Protein AF-A0A1S3ZZ52-F1 (afdb_monomer_lite)

Radius of gyration: 20.22 Å; chains: 1; bounding box: 48×26×66 Å

Organism: Nicotiana tabacum (NCBI:txid4097)

Sequence (118 aa):
MERYKLARKQAKLVVTAAKTATFSRLYEKLEGKGWDKLIFRQIRVEEVVGAMHKMSRSRATGPDKFLVEFWKSVGRAGLEWLTTLFNVIFMMKKMLEEWRWGAMVPLYKNKGDIKKLQ

pLDDT: mean 71.81, std 14.2, range [43.56, 91.88]

Secondary structure (DSSP, 8-state):
-HHHHHHHHHHHHHHHHHHHHHHHHHHHHHHTTTHHHHHTSPPPHHHHHHHHHHS-TTS---TT--SHHHHHHSHHHHHHHHHHHHHHHHHH----HHHHS-----------------

Foldseek 3Di:
DVVVVVVVVVVVVVVLVVVLVVVVVVLVVVVVPDLVVVLPDQDDLVNLVVVLVVDDPDDDQDPVNDPNVVCVVVPSVSSVVVSVVVNVCSNVSDDDPVNSDDDDDDDDDPDDPPPPDD

Structure (mmCIF, N/CA/C/O backbone):
data_AF-A0A1S3ZZ52-F1
#
_entry.id   AF-A0A1S3ZZ52-F1
#
loop_
_atom_site.group_PDB
_atom_site.id
_atom_site.type_symbol
_atom_site.label_atom_id
_atom_site.label_alt_id
_atom_site.label_comp_id
_atom_site.label_asym_id
_atom_site.label_entity_id
_atom_site.label_seq_id
_atom_site.pdbx_PDB_ins_code
_atom_site.Cartn_x
_atom_site.Cartn_y
_atom_site.Cartn_z
_atom_site.occupancy
_atom_site.B_iso_or_equiv
_atom_site.auth_seq_id
_atom_site.auth_comp_id
_atom_site.auth_asym_id
_atom_site.auth_atom_id
_atom_site.pdbx_PDB_model_num
ATOM 1 N N . MET A 1 1 ? 29.812 -0.193 -27.084 1.00 60.97 1 MET A N 1
ATOM 2 C CA . MET A 1 1 ? 28.536 -0.515 -26.399 1.00 60.97 1 MET A CA 1
ATOM 3 C C . MET A 1 1 ? 28.693 -0.683 -24.881 1.00 60.97 1 MET A C 1
ATOM 5 O O . MET A 1 1 ? 27.816 -0.233 -24.156 1.00 60.97 1 MET A O 1
ATOM 9 N N . GLU A 1 2 ? 29.796 -1.257 -24.371 1.00 81.38 2 GLU A N 1
ATOM 10 C CA . GLU A 1 2 ? 29.917 -1.536 -22.925 1.00 81.38 2 GLU A CA 1
ATOM 11 C C . GLU A 1 2 ? 30.102 -0.325 -22.005 1.00 81.38 2 GLU A C 1
ATOM 13 O O . GLU A 1 2 ? 29.482 -0.255 -20.944 1.00 81.38 2 GLU A O 1
ATOM 18 N N . ARG A 1 3 ? 30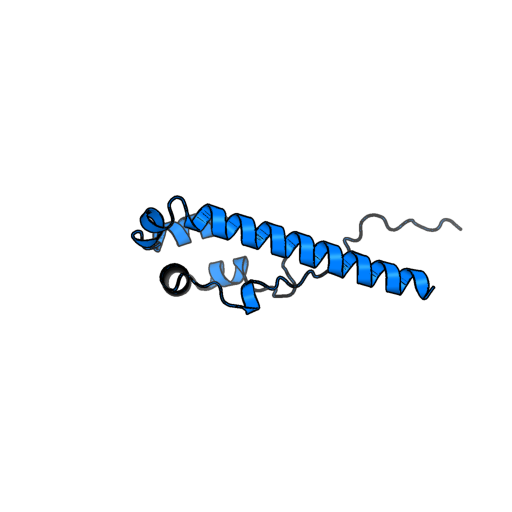.846 0.699 -22.438 1.00 82.12 3 ARG A N 1
ATOM 19 C CA . ARG A 1 3 ? 30.979 1.950 -21.666 1.00 82.12 3 ARG A CA 1
ATOM 20 C C . ARG A 1 3 ? 29.622 2.614 -21.397 1.00 82.12 3 ARG A C 1
ATOM 22 O O . ARG A 1 3 ? 29.382 3.111 -20.303 1.00 82.12 3 ARG A O 1
ATOM 29 N N . TYR A 1 4 ? 28.706 2.544 -22.365 1.00 81.25 4 TYR A N 1
ATOM 30 C CA . TYR A 1 4 ? 27.346 3.069 -22.232 1.00 81.25 4 TYR A CA 1
ATOM 31 C C . TYR A 1 4 ? 26.514 2.288 -21.202 1.00 81.25 4 TYR A C 1
ATOM 33 O O . TYR A 1 4 ? 25.807 2.889 -20.392 1.00 81.25 4 TYR A O 1
ATOM 41 N N . LYS A 1 5 ? 26.613 0.952 -21.184 1.00 89.19 5 LYS A N 1
ATOM 42 C CA . LYS A 1 5 ? 25.897 0.126 -20.200 1.00 89.19 5 LYS A CA 1
ATOM 43 C C . LYS A 1 5 ? 26.399 0.390 -18.781 1.00 89.19 5 LYS A C 1
ATOM 45 O O . LYS A 1 5 ? 25.582 0.506 -17.865 1.00 89.19 5 LYS A O 1
ATOM 50 N N . LEU A 1 6 ? 27.716 0.530 -18.611 1.00 90.94 6 LEU A N 1
ATOM 51 C CA . LEU A 1 6 ? 28.330 0.863 -17.326 1.00 90.94 6 LEU A CA 1
ATOM 52 C C . LEU A 1 6 ? 27.894 2.252 -16.840 1.00 90.94 6 LEU A C 1
ATOM 54 O O . LEU A 1 6 ? 27.402 2.373 -15.720 1.00 90.94 6 LEU A O 1
ATOM 58 N N . ALA A 1 7 ? 27.966 3.266 -17.709 1.00 86.94 7 ALA A N 1
ATOM 59 C CA . ALA A 1 7 ? 27.524 4.625 -17.396 1.00 86.94 7 ALA A CA 1
ATOM 60 C C . ALA A 1 7 ? 26.040 4.669 -16.995 1.00 86.94 7 ALA A C 1
ATOM 62 O O . ALA A 1 7 ? 25.671 5.307 -16.012 1.00 86.94 7 ALA A O 1
ATOM 63 N N . ARG A 1 8 ? 25.176 3.916 -17.690 1.00 83.00 8 ARG A N 1
ATOM 64 C CA . ARG A 1 8 ? 23.750 3.812 -17.347 1.00 83.00 8 ARG A CA 1
ATOM 65 C C . ARG A 1 8 ? 23.517 3.136 -15.992 1.00 83.00 8 ARG A C 1
ATOM 67 O O . ARG A 1 8 ? 22.611 3.547 -15.270 1.00 83.00 8 ARG A O 1
ATOM 74 N N . LYS A 1 9 ? 24.291 2.100 -15.641 1.00 87.31 9 LYS A N 1
ATOM 75 C CA . LYS A 1 9 ? 24.217 1.458 -14.314 1.00 87.31 9 LYS A CA 1
ATOM 76 C C . LYS A 1 9 ? 24.655 2.423 -13.212 1.00 87.31 9 LYS A C 1
ATOM 78 O O . LYS A 1 9 ? 23.934 2.566 -12.230 1.00 87.31 9 LYS A O 1
ATOM 83 N N . GLN A 1 10 ? 25.772 3.123 -13.404 1.00 83.81 10 GLN A N 1
ATOM 84 C CA . GLN A 1 10 ? 26.262 4.110 -12.441 1.00 83.81 10 GLN A CA 1
ATOM 85 C C . GLN A 1 10 ? 25.270 5.263 -12.252 1.00 83.81 10 GLN A C 1
ATOM 87 O O . GLN A 1 10 ? 24.911 5.573 -11.121 1.00 83.81 10 GLN A O 1
ATOM 92 N N . ALA A 1 11 ? 24.723 5.818 -13.337 1.00 86.69 11 ALA A N 1
ATOM 93 C CA . ALA A 1 11 ? 23.707 6.866 -13.256 1.00 86.69 11 ALA A CA 1
ATOM 94 C C . ALA A 1 11 ? 22.454 6.409 -12.485 1.00 86.69 11 ALA A C 1
ATOM 96 O O . ALA A 1 11 ? 21.925 7.151 -11.659 1.00 86.69 11 ALA A O 1
ATOM 97 N N . LYS A 1 12 ? 21.995 5.166 -12.692 1.00 83.56 12 LYS A N 1
ATOM 98 C CA . LYS A 1 12 ? 20.866 4.599 -11.934 1.00 83.56 12 LYS A CA 1
ATOM 99 C C . LYS A 1 12 ? 21.162 4.463 -10.442 1.00 83.56 12 LYS A C 1
ATOM 101 O O . LYS A 1 12 ? 20.274 4.734 -9.635 1.00 83.56 12 LYS A O 1
ATOM 106 N N . LEU A 1 13 ? 22.378 4.055 -10.076 1.00 86.56 13 LEU A N 1
ATOM 107 C CA . LEU A 1 13 ? 22.790 3.967 -8.673 1.00 86.56 13 LEU A CA 1
ATOM 108 C C . LEU A 1 13 ? 22.782 5.346 -8.013 1.00 86.56 13 LEU A C 1
ATOM 110 O O . LEU A 1 13 ? 22.189 5.496 -6.950 1.00 86.56 13 LEU A O 1
ATOM 114 N N . VAL A 1 14 ? 23.339 6.362 -8.679 1.00 89.25 14 VAL A N 1
ATOM 115 C CA . VAL A 1 14 ? 23.352 7.745 -8.175 1.00 89.25 14 VAL A CA 1
ATOM 116 C C . VAL A 1 14 ? 21.932 8.283 -7.991 1.00 89.25 14 VAL A C 1
ATOM 118 O O . VAL A 1 14 ? 21.617 8.842 -6.945 1.00 89.25 14 VAL A O 1
ATOM 121 N N . VAL A 1 15 ? 21.043 8.065 -8.965 1.00 79.56 15 VAL A N 1
ATOM 122 C CA . VAL A 1 15 ? 19.635 8.487 -8.864 1.00 79.56 15 VAL A CA 1
ATOM 123 C C . VAL A 1 15 ? 18.915 7.767 -7.724 1.00 79.56 15 VAL A C 1
ATOM 125 O O . VAL A 1 15 ? 18.144 8.391 -6.999 1.00 79.56 15 VAL A O 1
ATOM 128 N N . THR A 1 16 ? 19.172 6.470 -7.540 1.00 78.62 16 THR A N 1
ATOM 129 C CA . THR A 1 16 ? 18.583 5.697 -6.438 1.00 78.62 16 THR A CA 1
ATOM 130 C C . THR A 1 16 ? 19.076 6.226 -5.096 1.00 78.62 16 THR A C 1
ATOM 132 O O . THR A 1 16 ? 18.255 6.539 -4.243 1.00 78.62 16 THR A O 1
ATOM 135 N N . ALA A 1 17 ? 20.386 6.431 -4.939 1.00 81.88 17 ALA A N 1
ATOM 136 C CA . ALA A 1 17 ? 20.975 6.985 -3.724 1.00 81.88 17 ALA A CA 1
ATOM 137 C C . ALA A 1 17 ? 20.428 8.386 -3.401 1.00 81.88 17 ALA A C 1
ATOM 139 O O . ALA A 1 17 ? 20.025 8.640 -2.268 1.00 81.88 17 ALA A O 1
ATOM 140 N N . ALA A 1 18 ? 20.331 9.273 -4.396 1.00 83.94 18 ALA A N 1
ATOM 141 C CA . ALA A 1 18 ? 19.773 10.615 -4.223 1.00 83.94 18 ALA A CA 1
ATOM 142 C C . ALA A 1 18 ? 18.286 10.579 -3.837 1.00 83.94 18 ALA A C 1
ATOM 144 O O . ALA A 1 18 ? 17.841 11.338 -2.971 1.00 83.94 18 ALA A O 1
ATOM 145 N N . LYS A 1 19 ? 17.512 9.674 -4.446 1.00 69.31 19 LYS A N 1
ATOM 146 C CA . LYS A 1 19 ? 16.099 9.476 -4.118 1.00 69.31 19 LYS A CA 1
ATOM 147 C C . LYS A 1 19 ? 15.937 8.950 -2.693 1.00 69.31 19 LYS A C 1
ATOM 149 O O . LYS A 1 19 ? 15.140 9.515 -1.951 1.00 69.31 19 LYS A O 1
ATOM 154 N N . THR A 1 20 ? 16.718 7.942 -2.303 1.00 75.38 20 THR A N 1
ATOM 155 C CA . THR A 1 20 ? 16.737 7.396 -0.940 1.00 75.38 20 THR A CA 1
ATOM 156 C C . THR A 1 20 ? 17.103 8.476 0.074 1.00 75.38 20 THR A C 1
ATOM 158 O O . THR A 1 20 ? 16.350 8.685 1.017 1.00 75.38 20 THR A O 1
ATOM 161 N N . ALA A 1 21 ? 18.172 9.243 -0.159 1.00 81.94 21 ALA A N 1
ATOM 162 C CA . ALA A 1 21 ? 18.583 10.337 0.725 1.00 81.94 21 ALA A CA 1
ATOM 163 C C . ALA A 1 21 ? 17.496 11.418 0.872 1.00 81.94 21 ALA A C 1
ATOM 165 O O . ALA A 1 21 ? 17.219 11.890 1.974 1.00 81.94 21 ALA A O 1
ATOM 166 N N . THR A 1 22 ? 16.832 11.780 -0.230 1.00 79.88 22 THR A N 1
ATOM 167 C CA . THR A 1 22 ? 15.718 12.739 -0.207 1.00 79.88 22 THR A CA 1
ATOM 168 C C . THR A 1 22 ? 14.539 12.205 0.607 1.00 79.88 22 THR A C 1
ATOM 170 O O . THR A 1 22 ? 13.945 12.944 1.388 1.00 79.88 22 THR A O 1
ATOM 173 N N . PHE A 1 23 ? 14.207 10.922 0.451 1.00 64.50 23 PHE A N 1
ATOM 174 C CA . PHE A 1 23 ? 13.100 10.286 1.160 1.00 64.50 23 PHE A CA 1
ATOM 175 C C . PHE A 1 23 ? 13.384 10.150 2.663 1.00 64.50 23 PHE A C 1
ATOM 177 O O . PHE A 1 23 ? 12.527 10.497 3.472 1.00 64.50 23 PHE A O 1
ATOM 184 N N . SER A 1 24 ? 14.604 9.756 3.045 1.00 74.75 24 SER A N 1
ATOM 185 C CA . SER A 1 24 ? 15.048 9.730 4.446 1.00 74.75 24 SER A CA 1
ATOM 186 C C . SER A 1 24 ? 14.930 11.109 5.098 1.00 74.75 24 SER A C 1
ATOM 188 O O . SER A 1 24 ? 14.330 11.238 6.161 1.00 74.75 24 SER A O 1
ATOM 190 N N . ARG A 1 25 ? 15.383 12.165 4.409 1.00 79.38 25 ARG A N 1
ATOM 191 C CA . ARG A 1 25 ? 15.269 13.549 4.896 1.00 79.38 25 ARG A CA 1
ATOM 192 C C . ARG A 1 25 ? 13.816 14.005 5.063 1.00 79.38 25 ARG A C 1
ATOM 194 O O . ARG A 1 25 ? 13.506 14.768 5.977 1.00 79.38 25 ARG A O 1
ATOM 201 N N . LEU A 1 26 ? 12.917 13.585 4.170 1.00 70.69 26 LEU A N 1
ATOM 202 C CA . LEU A 1 26 ? 11.486 13.866 4.306 1.00 70.69 26 LEU A CA 1
ATOM 203 C C . LEU A 1 26 ? 10.904 13.177 5.544 1.00 70.69 26 LEU A C 1
ATOM 205 O O . LEU A 1 26 ? 10.114 13.802 6.245 1.00 70.69 26 LEU A O 1
ATOM 209 N N . TYR A 1 27 ? 11.319 11.947 5.847 1.00 64.12 27 TYR A N 1
ATOM 210 C CA . TYR A 1 27 ? 10.860 11.235 7.038 1.00 64.12 27 TYR A CA 1
ATOM 211 C C . TYR A 1 27 ? 11.359 11.853 8.341 1.00 64.12 27 TYR A C 1
ATOM 213 O O . TYR A 1 27 ? 10.531 12.111 9.208 1.00 64.12 27 TYR A O 1
ATOM 221 N N . GLU A 1 28 ? 12.643 12.196 8.448 1.00 70.88 28 GLU A N 1
ATOM 222 C CA . GLU A 1 28 ? 13.188 12.919 9.612 1.00 70.88 28 GLU A CA 1
ATOM 223 C C . GLU A 1 28 ? 12.455 14.253 9.838 1.00 70.88 28 GLU A C 1
ATOM 225 O O . GLU A 1 28 ? 12.114 14.632 10.959 1.00 70.88 28 GLU A O 1
ATOM 230 N N . LYS A 1 29 ? 12.137 14.966 8.748 1.00 70.25 29 LYS A N 1
ATOM 231 C CA . LYS A 1 29 ? 11.367 16.214 8.817 1.00 70.25 29 LYS A CA 1
ATOM 232 C C . LYS A 1 29 ? 9.928 15.990 9.283 1.00 70.25 29 LYS A C 1
ATOM 234 O O . LYS A 1 29 ? 9.371 16.859 9.955 1.00 70.25 29 LYS A O 1
ATOM 239 N N . LEU A 1 30 ? 9.319 14.867 8.906 1.00 58.25 30 LEU A N 1
ATOM 240 C CA . LEU A 1 30 ? 7.987 14.502 9.369 1.00 58.25 30 LEU A CA 1
ATOM 241 C C . LEU A 1 30 ? 8.033 14.084 10.849 1.00 58.25 30 LEU A C 1
ATOM 243 O O . LEU A 1 30 ? 7.174 14.541 11.599 1.00 58.25 30 LEU A O 1
ATOM 247 N N . GLU A 1 31 ? 9.040 13.306 11.285 1.00 59.69 31 GLU A N 1
ATOM 248 C CA . GLU A 1 31 ? 9.275 12.900 12.691 1.00 59.69 31 GLU A CA 1
ATOM 249 C C . GLU A 1 31 ? 9.264 14.093 13.659 1.00 59.69 31 GLU A C 1
ATOM 251 O O . GLU A 1 31 ? 8.698 13.989 14.743 1.00 59.69 31 GLU A O 1
ATOM 256 N N . GLY A 1 32 ? 9.768 15.259 13.240 1.00 57.81 32 GLY A N 1
ATOM 257 C CA . GLY A 1 32 ? 9.796 16.465 14.075 1.00 57.81 32 GLY A CA 1
ATOM 258 C C . GLY A 1 32 ? 8.499 17.286 14.157 1.00 57.81 32 GLY A C 1
ATOM 259 O O . GLY A 1 32 ? 8.416 18.185 14.993 1.00 57.81 32 GLY A O 1
ATOM 260 N N . LYS A 1 33 ? 7.493 17.060 13.295 1.00 57.12 33 LYS A N 1
ATOM 261 C CA . LYS A 1 33 ? 6.259 17.875 13.267 1.00 57.12 33 LYS A CA 1
ATOM 262 C C . LYS A 1 33 ? 5.030 17.051 12.889 1.00 57.12 33 LYS A C 1
ATOM 264 O O . LYS A 1 33 ? 4.573 17.078 11.749 1.00 57.12 33 LYS A O 1
ATOM 269 N N . GLY A 1 34 ? 4.419 16.413 13.884 1.00 53.03 34 GLY A N 1
ATOM 270 C CA . GLY A 1 34 ? 2.998 16.062 13.811 1.00 53.03 34 GLY A CA 1
ATOM 271 C C . GLY A 1 34 ? 2.660 14.591 13.604 1.00 53.03 34 GLY A C 1
ATOM 272 O O . GLY A 1 34 ? 1.471 14.288 13.495 1.00 53.03 34 GLY A O 1
ATOM 273 N N . TRP A 1 35 ? 3.633 13.672 13.637 1.00 49.88 35 TRP A N 1
ATOM 274 C CA . TRP A 1 35 ? 3.275 12.259 13.774 1.00 49.88 35 TRP A CA 1
ATOM 275 C C . TRP A 1 35 ? 2.504 12.024 15.056 1.00 49.88 35 TRP A C 1
ATOM 277 O O . TRP A 1 35 ? 1.516 11.315 14.999 1.00 49.88 35 TRP A O 1
ATOM 287 N N . ASP A 1 36 ? 2.858 12.646 16.183 1.00 54.16 36 ASP A N 1
ATOM 288 C CA . ASP A 1 36 ? 2.174 12.388 17.462 1.00 54.16 36 ASP A CA 1
ATOM 289 C C . ASP A 1 36 ? 0.661 12.634 17.367 1.00 54.16 36 ASP A C 1
ATOM 291 O O . ASP A 1 36 ? -0.135 11.901 17.941 1.00 54.16 36 ASP A O 1
ATOM 295 N N . LYS A 1 37 ? 0.249 13.601 16.537 1.00 55.16 37 LYS A N 1
ATOM 296 C CA . LYS A 1 37 ? -1.160 13.927 16.274 1.00 55.16 37 LYS A CA 1
ATOM 297 C C . LYS A 1 37 ? -1.850 12.950 15.309 1.00 55.16 37 LYS A C 1
ATOM 299 O O . LYS A 1 37 ? -3.062 12.776 15.397 1.00 55.16 37 LYS A O 1
ATOM 304 N N . LEU A 1 38 ? -1.100 12.332 14.393 1.00 53.84 38 LEU A N 1
ATOM 305 C CA . LEU A 1 38 ? -1.580 11.298 13.463 1.00 53.84 38 LEU A CA 1
ATOM 306 C C . LEU A 1 38 ? -1.563 9.894 14.089 1.00 53.84 38 LEU A C 1
ATOM 308 O O . LEU A 1 38 ? -2.428 9.088 13.778 1.00 53.84 38 LEU A O 1
ATOM 312 N N . ILE A 1 39 ? -0.629 9.619 15.002 1.00 53.19 39 ILE A N 1
ATOM 313 C CA . ILE A 1 39 ? -0.464 8.336 15.700 1.00 53.19 39 ILE A CA 1
ATOM 314 C C . ILE A 1 39 ? -1.653 8.051 16.628 1.00 53.19 39 ILE A C 1
ATOM 316 O O . ILE A 1 39 ? -2.019 6.897 16.814 1.00 53.19 39 ILE A O 1
ATOM 320 N N . PHE A 1 40 ? -2.297 9.087 17.176 1.00 54.44 40 PHE A N 1
ATOM 321 C CA . PHE A 1 40 ? -3.492 8.919 18.010 1.00 54.44 40 PHE A CA 1
ATOM 322 C C . PHE A 1 40 ? -4.786 8.692 17.219 1.00 54.44 40 PHE A C 1
ATOM 324 O O . PHE A 1 40 ? -5.798 8.313 17.809 1.00 54.44 40 PHE A O 1
ATOM 331 N N . ARG A 1 41 ? -4.794 8.922 15.899 1.00 72.31 41 ARG A N 1
ATOM 332 C CA . ARG A 1 41 ? -6.004 8.784 15.086 1.00 72.31 41 ARG A CA 1
ATOM 333 C C . ARG A 1 41 ? -5.966 7.476 14.307 1.00 72.31 41 ARG A C 1
ATOM 335 O O . ARG A 1 41 ? -5.267 7.361 13.306 1.00 72.31 41 ARG A O 1
ATOM 342 N N . GLN A 1 42 ? -6.771 6.513 14.745 1.00 80.56 42 GLN A N 1
ATOM 343 C CA . GLN A 1 42 ? -7.042 5.307 13.967 1.00 80.56 42 GLN A CA 1
ATOM 344 C C . GLN A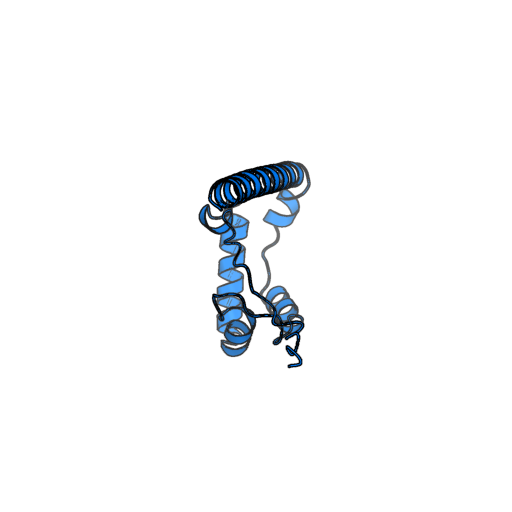 1 42 ? -7.722 5.671 12.645 1.00 80.56 42 GLN A C 1
ATOM 346 O O . GLN A 1 42 ? -8.632 6.504 12.610 1.00 80.56 42 GLN A O 1
ATOM 351 N N . ILE A 1 43 ? -7.287 5.019 11.568 1.00 87.38 43 ILE A N 1
ATOM 352 C CA . ILE A 1 43 ? -7.967 5.059 10.278 1.00 87.38 43 ILE A CA 1
ATOM 353 C C . ILE A 1 43 ? -9.288 4.325 10.446 1.00 87.38 43 ILE A C 1
ATOM 355 O O . ILE A 1 43 ? -9.319 3.168 10.882 1.00 87.38 43 ILE A O 1
ATOM 359 N N . ARG A 1 44 ? -10.379 4.993 10.084 1.00 89.75 44 ARG A N 1
ATOM 360 C CA . ARG A 1 44 ? -11.707 4.395 10.095 1.00 89.75 44 ARG A CA 1
ATOM 361 C C . ARG A 1 44 ? -12.027 3.717 8.768 1.00 89.75 44 ARG A C 1
ATOM 363 O O . ARG A 1 44 ? -11.584 4.144 7.700 1.00 89.75 44 ARG A O 1
ATOM 370 N N . VAL A 1 45 ? -12.890 2.706 8.824 1.00 89.19 45 VAL A N 1
ATOM 371 C CA . VAL A 1 45 ? -13.338 1.964 7.637 1.00 89.19 45 VAL A CA 1
ATOM 372 C C . VAL A 1 45 ? -14.014 2.896 6.628 1.00 89.19 45 VAL A C 1
ATOM 374 O O . VAL A 1 45 ? -13.817 2.748 5.426 1.00 89.19 45 VAL A O 1
ATOM 377 N N . GLU A 1 46 ? -14.758 3.909 7.078 1.00 90.75 46 GLU A N 1
ATOM 378 C CA . GLU A 1 46 ? -15.436 4.858 6.188 1.00 90.75 46 GLU A CA 1
ATOM 379 C C . GLU A 1 46 ? -14.456 5.737 5.405 1.00 90.75 46 GLU A C 1
ATOM 381 O O . GLU A 1 46 ? -14.726 6.090 4.256 1.00 90.75 46 GLU A O 1
ATOM 386 N N . GLU A 1 47 ? -13.298 6.054 5.990 1.00 90.19 47 GLU A N 1
ATOM 387 C CA . GLU A 1 47 ? -12.236 6.795 5.306 1.00 90.19 47 GLU A CA 1
ATOM 388 C C . GLU A 1 47 ? -11.632 5.946 4.183 1.00 90.19 47 GLU A C 1
ATOM 390 O O . GLU A 1 47 ? -11.452 6.435 3.065 1.00 90.19 47 GLU A O 1
ATOM 395 N N . VAL A 1 48 ? -11.397 4.655 4.446 1.00 89.06 48 VAL A N 1
ATOM 396 C CA . VAL A 1 48 ? -10.894 3.697 3.450 1.00 89.06 48 VAL A CA 1
ATOM 397 C C . VAL A 1 48 ? -11.925 3.467 2.348 1.00 89.06 48 VAL A C 1
ATOM 399 O O . VAL A 1 48 ? -11.586 3.543 1.169 1.00 89.06 48 VAL A O 1
ATOM 402 N N . VAL A 1 49 ? -13.198 3.269 2.698 1.00 89.62 49 VAL A N 1
ATOM 403 C CA . VAL A 1 49 ? -14.301 3.129 1.731 1.00 89.62 49 VAL A CA 1
ATOM 404 C C . VAL A 1 49 ? -14.412 4.375 0.849 1.00 89.62 49 VAL A C 1
ATOM 406 O O . VAL A 1 49 ? -14.476 4.263 -0.378 1.00 89.62 49 VAL A O 1
ATOM 409 N N . GLY A 1 50 ? -14.375 5.568 1.447 1.00 90.19 50 GLY A N 1
ATOM 410 C CA . GLY A 1 50 ? -14.422 6.834 0.719 1.00 90.19 50 GLY A CA 1
ATOM 411 C C . GLY A 1 50 ? -13.222 7.028 -0.213 1.00 90.19 50 GLY A C 1
ATOM 412 O O . GLY A 1 50 ? -13.384 7.483 -1.348 1.00 90.19 50 GLY A O 1
ATOM 413 N N . ALA A 1 51 ? -12.021 6.646 0.226 1.00 88.19 51 ALA A N 1
ATOM 414 C CA . ALA A 1 51 ? -10.818 6.680 -0.602 1.00 88.19 51 ALA A CA 1
ATOM 415 C C . ALA A 1 51 ? -10.901 5.687 -1.772 1.00 88.19 51 ALA A C 1
ATOM 417 O O . ALA A 1 51 ? -10.638 6.059 -2.917 1.00 88.19 51 ALA A O 1
ATOM 418 N N . MET A 1 52 ? -11.339 4.453 -1.512 1.00 86.38 52 MET A N 1
ATOM 419 C CA . MET A 1 52 ? -11.510 3.411 -2.526 1.00 86.38 52 MET A CA 1
ATOM 420 C C . MET A 1 52 ? -12.537 3.795 -3.592 1.00 86.38 52 MET A C 1
ATOM 422 O O . MET A 1 52 ? -12.330 3.519 -4.777 1.00 86.38 52 MET A O 1
ATOM 426 N N . HIS A 1 53 ? -13.610 4.487 -3.203 1.00 84.75 53 HIS A N 1
ATOM 427 C CA . HIS A 1 53 ? -14.601 5.001 -4.146 1.00 84.75 53 HIS A CA 1
ATOM 428 C C . HIS A 1 53 ? -14.007 6.060 -5.092 1.00 84.75 53 HIS A C 1
ATOM 430 O O . HIS A 1 53 ? -14.314 6.070 -6.283 1.00 84.75 53 HIS A O 1
ATOM 436 N N . LYS A 1 54 ? -13.094 6.904 -4.588 1.00 86.69 54 LYS A N 1
ATOM 437 C CA . LYS A 1 54 ? -12.406 7.953 -5.364 1.00 86.69 54 LYS A CA 1
ATOM 438 C C . LYS A 1 54 ? -11.287 7.426 -6.272 1.00 86.69 54 LYS A C 1
ATOM 440 O O . LYS A 1 54 ? -10.869 8.126 -7.194 1.00 86.69 54 LYS A O 1
ATOM 445 N N . MET A 1 55 ? -10.768 6.221 -6.034 1.00 80.75 55 MET A N 1
ATOM 446 C CA . MET A 1 55 ? -9.713 5.639 -6.872 1.00 80.75 55 MET A CA 1
ATOM 447 C C . MET A 1 55 ? -10.263 5.188 -8.234 1.00 80.75 55 MET A C 1
ATOM 449 O O . MET A 1 55 ? -11.280 4.502 -8.309 1.00 80.75 55 MET A O 1
ATOM 453 N N . SER A 1 56 ? -9.592 5.540 -9.335 1.00 69.50 56 SER A N 1
ATOM 454 C CA . SER A 1 56 ? -10.001 5.145 -10.690 1.00 69.50 56 SER A CA 1
ATOM 455 C C . SER A 1 56 ? -9.610 3.700 -11.019 1.00 69.50 56 SER A C 1
ATOM 457 O O . SER A 1 56 ? -8.532 3.244 -10.646 1.00 69.50 56 SER A O 1
ATOM 459 N N . ARG A 1 57 ? -10.478 2.997 -11.761 1.00 65.19 57 ARG A N 1
ATOM 460 C CA . ARG A 1 57 ? -10.277 1.598 -12.199 1.00 65.19 57 ARG A CA 1
ATOM 461 C C . ARG A 1 57 ? -9.243 1.429 -13.323 1.00 65.19 57 ARG A C 1
ATOM 463 O O . ARG A 1 57 ? -8.799 0.331 -13.619 1.00 65.19 57 ARG A O 1
ATOM 470 N N . SER A 1 58 ? -8.865 2.531 -13.972 1.00 59.69 58 SER A N 1
ATOM 471 C CA . SER A 1 58 ? -8.176 2.548 -15.270 1.00 59.69 58 SER A CA 1
ATOM 472 C C . SER A 1 58 ? -6.757 3.130 -15.240 1.00 59.69 58 SER A C 1
ATOM 474 O O . SER A 1 58 ? -6.194 3.442 -16.291 1.00 59.69 58 SER A O 1
ATOM 476 N N . ARG A 1 59 ? -6.144 3.307 -14.058 1.00 60.94 59 ARG A N 1
ATOM 477 C CA . ARG A 1 59 ? -4.716 3.661 -13.996 1.00 60.94 59 ARG A CA 1
ATOM 478 C C . ARG A 1 59 ? -3.867 2.448 -14.369 1.00 60.94 59 ARG A C 1
ATOM 480 O O . ARG A 1 59 ? -4.178 1.341 -13.945 1.00 60.94 59 ARG A O 1
ATOM 487 N N . ALA A 1 60 ? -2.813 2.684 -15.161 1.00 50.47 60 ALA A N 1
ATOM 488 C CA . ALA A 1 60 ? -1.887 1.656 -15.632 1.00 50.47 60 ALA A CA 1
ATOM 489 C C . ALA A 1 60 ? -1.504 0.728 -14.474 1.00 50.47 60 ALA A C 1
ATOM 491 O O . ALA A 1 60 ? -0.908 1.171 -13.490 1.00 50.47 60 ALA A O 1
ATOM 492 N N . THR A 1 61 ? -1.925 -0.529 -14.568 1.00 56.84 61 THR A N 1
ATOM 493 C CA . THR A 1 61 ? -1.730 -1.493 -13.497 1.00 56.84 61 THR A CA 1
ATOM 494 C C . THR A 1 61 ? -0.242 -1.799 -13.410 1.00 56.84 61 THR A C 1
ATOM 496 O O . THR A 1 61 ? 0.395 -2.092 -14.424 1.00 56.84 61 THR A O 1
ATOM 499 N N . GLY A 1 62 ? 0.328 -1.679 -12.210 1.00 61.75 62 GLY A N 1
ATOM 500 C CA . GLY A 1 62 ? 1.695 -2.125 -11.964 1.00 61.75 62 GLY A CA 1
ATOM 501 C C . GLY A 1 62 ? 1.857 -3.618 -12.296 1.00 61.75 62 GLY A C 1
ATOM 502 O O . GLY A 1 62 ? 0.856 -4.306 -12.521 1.00 61.75 62 GLY A O 1
ATOM 503 N N . PRO A 1 63 ? 3.095 -4.138 -12.303 1.00 54.66 63 PRO A N 1
ATOM 504 C CA . PRO A 1 63 ? 3.388 -5.556 -12.553 1.00 54.66 63 PRO A CA 1
ATOM 505 C C . PRO A 1 63 ? 2.508 -6.503 -11.730 1.00 54.66 63 PRO A C 1
ATOM 507 O O . PRO A 1 63 ? 2.135 -7.575 -12.198 1.00 54.66 63 PRO A O 1
ATOM 510 N N . ASP A 1 64 ? 2.123 -6.041 -10.542 1.00 58.97 64 ASP A N 1
ATOM 511 C CA . ASP A 1 64 ? 1.352 -6.783 -9.560 1.00 58.97 64 ASP A CA 1
ATOM 512 C C . ASP A 1 64 ? -0.119 -6.941 -9.932 1.00 58.97 64 ASP A C 1
ATOM 514 O O . ASP A 1 64 ? -0.780 -7.723 -9.287 1.00 58.97 64 ASP A O 1
ATOM 518 N N . LYS A 1 65 ? -0.673 -6.222 -10.921 1.00 59.91 65 LYS A N 1
ATOM 519 C CA . LYS A 1 65 ? -2.069 -6.338 -11.417 1.00 59.91 65 LYS A CA 1
ATOM 520 C C . LYS A 1 65 ? -3.227 -6.242 -10.385 1.00 59.91 65 LYS A C 1
ATOM 522 O O . LYS A 1 65 ? -4.380 -6.156 -10.795 1.00 59.91 65 LYS A O 1
ATOM 527 N N . PHE A 1 66 ? -2.951 -6.173 -9.080 1.00 61.34 66 PHE A N 1
ATOM 528 C CA . PHE A 1 66 ? -3.862 -6.650 -8.028 1.00 61.34 66 PHE A CA 1
ATOM 529 C C . PHE A 1 66 ? -4.362 -5.611 -7.015 1.00 61.34 66 PHE A C 1
ATOM 531 O O . PHE A 1 66 ? -4.987 -5.996 -6.039 1.00 61.34 66 PHE A O 1
ATOM 538 N N . LEU A 1 67 ? -4.144 -4.304 -7.178 1.00 69.56 67 LEU A N 1
ATOM 539 C CA . LEU A 1 67 ? -4.505 -3.370 -6.096 1.00 69.56 67 LEU A CA 1
ATOM 540 C C . LEU A 1 67 ? -5.950 -2.855 -6.195 1.00 69.56 67 LEU A C 1
ATOM 542 O O . LEU A 1 67 ? -6.808 -3.273 -5.430 1.00 69.56 67 LEU A O 1
ATOM 546 N N . VAL A 1 68 ? -6.275 -1.961 -7.125 1.00 72.06 68 VAL A N 1
ATOM 547 C CA . VAL A 1 68 ? -7.560 -1.234 -7.037 1.00 72.06 68 VAL A CA 1
ATOM 548 C C . VAL A 1 68 ? -8.786 -2.093 -7.380 1.00 72.06 68 VAL A C 1
ATOM 550 O O . VAL A 1 68 ? -9.791 -1.997 -6.680 1.00 72.06 68 VAL A O 1
ATOM 553 N N . GLU A 1 69 ? -8.723 -2.937 -8.414 1.00 78.81 69 GLU A N 1
ATOM 554 C CA . GLU A 1 69 ? -9.883 -3.745 -8.834 1.00 78.81 69 GLU A CA 1
ATOM 555 C C . GLU A 1 69 ? -10.199 -4.873 -7.850 1.00 78.81 69 GLU A C 1
ATOM 557 O O . GLU A 1 69 ? -11.362 -5.076 -7.507 1.00 78.81 69 GLU A O 1
ATOM 562 N N . PHE A 1 70 ? -9.167 -5.541 -7.329 1.00 81.31 70 PHE A N 1
ATOM 563 C CA . PHE A 1 70 ? -9.316 -6.588 -6.318 1.00 81.31 70 PHE A CA 1
ATOM 564 C C . PHE A 1 70 ? -9.968 -6.039 -5.044 1.00 81.31 70 PHE A C 1
ATOM 566 O O . PHE A 1 70 ? -10.982 -6.557 -4.586 1.00 81.31 70 PHE A O 1
ATOM 573 N N . TRP A 1 71 ? -9.463 -4.927 -4.501 1.00 81.06 71 TRP A N 1
ATOM 574 C CA . TRP A 1 71 ? -10.046 -4.334 -3.293 1.00 81.06 71 TRP A CA 1
ATOM 575 C C . TRP A 1 71 ? -11.473 -3.816 -3.510 1.00 81.06 71 TRP A C 1
ATOM 577 O O . TRP A 1 71 ? -12.264 -3.789 -2.570 1.00 81.06 71 TRP A O 1
ATOM 587 N N . LYS A 1 72 ? -11.837 -3.449 -4.745 1.00 78.69 72 LYS A N 1
ATOM 588 C CA . LYS A 1 72 ? -13.223 -3.111 -5.094 1.00 78.69 72 LYS A CA 1
ATOM 589 C C . LYS A 1 72 ? -14.135 -4.335 -5.181 1.00 78.69 72 LYS A C 1
ATOM 591 O O . LYS A 1 72 ? -15.314 -4.195 -4.868 1.00 78.69 72 LYS A O 1
ATOM 596 N N . SER A 1 73 ? -13.623 -5.506 -5.568 1.00 81.50 73 SER A N 1
ATOM 597 C CA . SER A 1 73 ? -14.413 -6.741 -5.659 1.00 81.50 73 SER A CA 1
ATOM 598 C C . SER A 1 73 ? -14.567 -7.485 -4.331 1.00 81.50 73 SER A C 1
ATOM 600 O O . SER A 1 73 ? -15.581 -8.142 -4.132 1.00 81.50 73 SER A O 1
ATOM 602 N N . VAL A 1 74 ? -13.598 -7.386 -3.410 1.00 85.06 74 VAL A N 1
ATOM 603 C CA . VAL A 1 74 ? -13.635 -8.097 -2.109 1.00 85.06 74 VAL A CA 1
ATOM 604 C C . VAL A 1 74 ? -14.727 -7.546 -1.167 1.00 85.06 74 VAL A C 1
ATOM 606 O O . VAL A 1 74 ? -15.135 -8.209 -0.214 1.00 85.06 74 VAL A O 1
ATOM 609 N N . GLY A 1 75 ? -15.266 -6.356 -1.447 1.00 86.38 75 GLY A N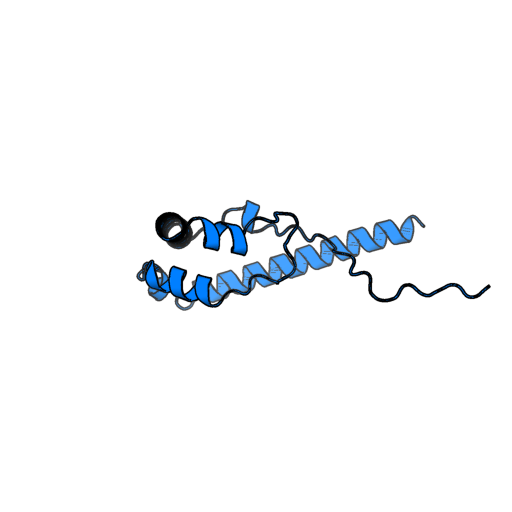 1
ATOM 610 C CA . GLY A 1 75 ? -16.368 -5.777 -0.677 1.00 86.38 75 GLY A CA 1
ATOM 611 C C . GLY A 1 75 ? -15.954 -5.311 0.724 1.00 86.38 75 GLY A C 1
ATOM 612 O O . GLY A 1 75 ? -14.773 -5.129 1.021 1.00 86.38 75 GLY A O 1
ATOM 613 N N . ARG A 1 76 ? -16.939 -5.071 1.600 1.00 87.69 76 ARG A N 1
ATOM 614 C CA . ARG A 1 76 ? -16.731 -4.395 2.897 1.00 87.69 76 ARG A CA 1
ATOM 615 C C . ARG A 1 76 ? -15.752 -5.125 3.821 1.00 87.69 76 ARG A C 1
ATOM 617 O O . ARG A 1 76 ? -14.872 -4.471 4.367 1.00 87.69 76 ARG A O 1
ATOM 624 N N . ALA A 1 77 ? -15.855 -6.449 3.935 1.00 89.88 77 ALA A N 1
ATOM 625 C CA . ALA A 1 77 ? -14.974 -7.246 4.794 1.00 89.88 77 ALA A CA 1
ATOM 626 C C . ALA A 1 77 ? -13.493 -7.138 4.379 1.00 89.88 77 ALA A C 1
ATOM 628 O O . ALA A 1 77 ? -12.606 -7.052 5.225 1.00 89.88 77 ALA A O 1
ATOM 629 N N . GLY A 1 78 ? -13.211 -7.059 3.072 1.00 89.44 78 GLY A N 1
ATOM 630 C CA . GLY A 1 78 ? -11.851 -6.813 2.581 1.00 89.44 78 GLY A CA 1
ATOM 631 C C . GLY A 1 78 ? -11.328 -5.434 2.942 1.00 89.44 78 GLY A C 1
ATOM 632 O O . GLY A 1 78 ? -10.156 -5.281 3.275 1.00 89.44 78 GLY A O 1
ATOM 633 N N . LEU A 1 79 ? -12.199 -4.427 2.903 1.00 90.12 79 LEU A N 1
ATOM 634 C CA . LEU A 1 79 ? -11.842 -3.064 3.286 1.00 90.12 79 LEU A CA 1
ATOM 635 C C . LEU A 1 79 ? -11.651 -2.925 4.799 1.00 90.12 79 LEU A C 1
ATOM 637 O O . LEU A 1 79 ? -10.778 -2.174 5.227 1.00 90.12 79 LEU A O 1
ATOM 641 N N . GLU A 1 80 ? -12.404 -3.668 5.609 1.00 91.81 80 GLU A N 1
ATOM 642 C CA . GLU A 1 80 ? -12.183 -3.783 7.055 1.00 91.81 80 GLU A CA 1
ATOM 643 C C . GLU A 1 80 ? -10.828 -4.427 7.358 1.00 91.81 80 GLU A C 1
ATOM 645 O O . GLU A 1 80 ? -10.047 -3.879 8.137 1.00 91.81 80 GLU A O 1
ATOM 650 N N . TRP A 1 81 ? -10.486 -5.520 6.667 1.00 91.88 81 TRP A N 1
ATOM 651 C CA . TRP A 1 81 ? -9.161 -6.132 6.771 1.00 91.88 81 TRP A CA 1
ATOM 652 C C . TRP A 1 81 ? -8.044 -5.156 6.367 1.00 91.88 81 TRP A C 1
ATOM 654 O O . TRP A 1 81 ? -7.059 -5.000 7.088 1.00 91.88 81 TRP A O 1
ATOM 664 N N . LEU A 1 82 ? -8.227 -4.431 5.260 1.00 88.06 82 LEU A N 1
ATOM 665 C CA . LEU A 1 82 ? -7.278 -3.428 4.775 1.00 88.06 82 LEU A CA 1
ATOM 666 C C . LEU A 1 82 ? -7.106 -2.264 5.767 1.00 88.06 82 LEU A C 1
ATOM 668 O O . LEU A 1 82 ? -5.998 -1.769 5.967 1.00 88.06 82 LEU A O 1
ATOM 672 N N . THR A 1 83 ? -8.192 -1.850 6.419 1.00 91.19 83 THR A N 1
ATOM 673 C CA . THR A 1 83 ? -8.177 -0.815 7.460 1.00 91.19 83 THR A CA 1
ATOM 674 C C . THR A 1 83 ? -7.362 -1.279 8.666 1.00 91.19 83 THR A C 1
ATOM 676 O O . THR A 1 83 ? -6.511 -0.538 9.159 1.00 91.19 83 THR A O 1
ATOM 679 N N . THR A 1 84 ? -7.553 -2.528 9.100 1.00 90.75 84 THR A N 1
ATOM 680 C CA . THR A 1 84 ? -6.748 -3.146 10.163 1.00 90.75 84 THR A CA 1
ATOM 681 C C . THR A 1 84 ? -5.270 -3.192 9.789 1.00 90.75 84 THR A C 1
ATOM 683 O O . THR A 1 84 ? -4.430 -2.774 10.584 1.00 90.75 84 THR A O 1
ATOM 686 N N . LEU A 1 85 ? -4.940 -3.622 8.567 1.00 86.19 85 LEU A N 1
ATOM 687 C CA . LEU A 1 85 ? -3.560 -3.662 8.081 1.00 86.19 85 LEU A CA 1
ATOM 688 C C . LEU A 1 85 ? -2.906 -2.275 8.112 1.00 86.19 85 LEU A C 1
ATOM 690 O O . LEU A 1 85 ? -1.796 -2.129 8.624 1.00 86.19 85 LEU A O 1
ATOM 694 N N . PHE A 1 86 ? -3.589 -1.246 7.603 1.00 83.56 86 PHE A N 1
ATOM 695 C CA . PHE A 1 86 ? -3.049 0.111 7.626 1.00 83.56 86 PHE A CA 1
ATOM 696 C C . PHE A 1 86 ? -2.860 0.633 9.046 1.00 83.56 86 PHE A C 1
ATOM 698 O O . PHE A 1 86 ? -1.832 1.250 9.316 1.00 83.56 86 PHE A O 1
ATOM 705 N N . ASN A 1 87 ? -3.789 0.348 9.959 1.00 84.69 87 ASN A N 1
ATOM 706 C CA . AS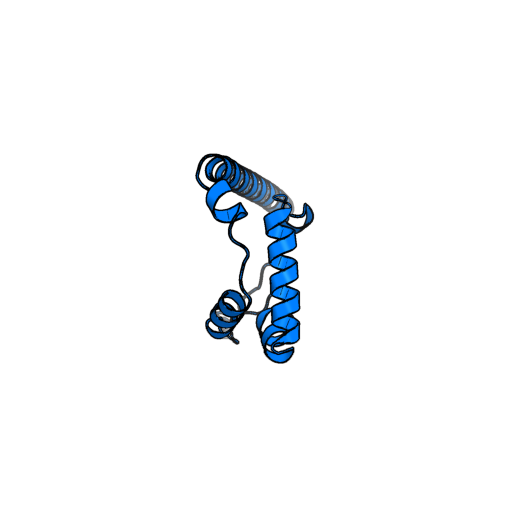N A 1 87 ? -3.649 0.726 11.361 1.00 84.69 87 ASN A CA 1
ATOM 707 C C . ASN A 1 87 ? -2.452 0.032 12.026 1.00 84.69 87 ASN A C 1
ATOM 709 O O . ASN A 1 87 ? -1.700 0.695 12.734 1.00 84.69 87 ASN A O 1
ATOM 713 N N . VAL A 1 88 ? -2.203 -1.254 11.750 1.00 83.75 88 VAL A N 1
ATOM 714 C CA . VAL A 1 88 ? -1.006 -1.963 12.241 1.00 83.75 88 VAL A CA 1
ATOM 715 C C . VAL A 1 88 ? 0.2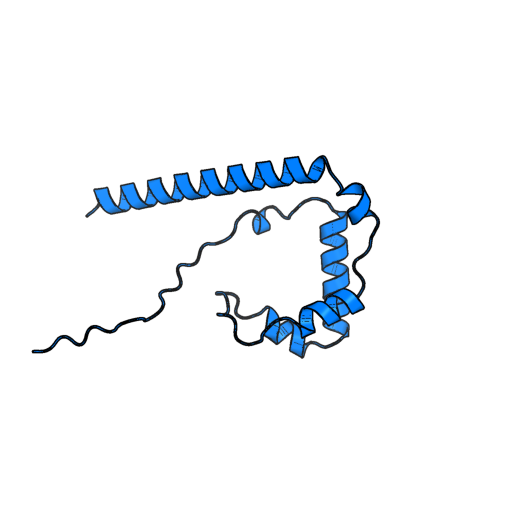73 -1.306 11.712 1.00 83.75 88 VAL A C 1
ATOM 717 O O . VAL A 1 88 ? 1.168 -0.991 12.493 1.00 83.75 88 VAL A O 1
ATOM 720 N N . ILE A 1 89 ? 0.341 -1.018 10.408 1.00 78.81 89 ILE A N 1
ATOM 721 C CA . ILE A 1 89 ? 1.507 -0.369 9.785 1.00 78.81 89 ILE A CA 1
ATOM 722 C C . ILE A 1 89 ? 1.745 1.034 10.371 1.00 78.81 89 ILE A C 1
ATOM 724 O O . ILE A 1 89 ? 2.881 1.377 10.704 1.00 78.81 89 ILE A O 1
ATOM 728 N N . PHE A 1 90 ? 0.687 1.837 10.532 1.00 74.25 90 PHE A N 1
ATOM 729 C CA . PHE A 1 90 ? 0.773 3.176 11.124 1.00 74.25 90 PHE A CA 1
ATOM 730 C C . PHE A 1 90 ? 1.226 3.128 12.588 1.00 74.25 90 PHE A C 1
ATOM 732 O O . PHE A 1 90 ? 2.091 3.909 12.986 1.00 74.25 90 PHE A O 1
ATOM 739 N N . MET A 1 91 ? 0.692 2.188 13.373 1.00 73.31 91 MET A N 1
ATOM 740 C CA . MET A 1 91 ? 1.043 2.010 14.785 1.00 73.31 91 MET A CA 1
ATOM 741 C C . MET A 1 91 ? 2.490 1.566 14.982 1.00 73.31 91 MET A C 1
ATOM 743 O O . MET A 1 91 ? 3.149 2.010 15.920 1.00 73.31 91 MET A O 1
ATOM 747 N N . MET A 1 92 ? 3.011 0.723 14.090 1.00 66.88 92 MET A N 1
ATOM 748 C CA . MET A 1 92 ? 4.384 0.231 14.189 1.00 66.88 92 MET A CA 1
ATOM 749 C C . MET A 1 92 ? 5.437 1.325 13.951 1.00 66.88 92 MET A C 1
ATOM 751 O O . MET A 1 92 ? 6.602 1.101 14.279 1.00 66.88 92 MET A O 1
ATOM 755 N N . LYS A 1 93 ? 5.065 2.487 13.379 1.00 66.31 93 LYS A N 1
ATOM 756 C CA . LYS A 1 93 ? 5.953 3.614 12.999 1.00 66.31 93 LYS A CA 1
ATOM 757 C C . LYS A 1 93 ? 7.198 3.219 12.185 1.00 66.31 93 LYS A C 1
ATOM 759 O O . LYS A 1 93 ? 8.091 4.031 11.965 1.00 66.31 93 LYS A O 1
ATOM 764 N N . LYS A 1 94 ? 7.275 1.973 11.723 1.00 62.50 94 LYS A N 1
ATOM 765 C CA . LYS A 1 94 ? 8.377 1.414 10.952 1.00 62.50 94 LYS A CA 1
ATOM 766 C C . LYS A 1 94 ? 7.803 0.944 9.633 1.00 62.50 94 LYS A C 1
ATOM 768 O O . LYS A 1 94 ? 7.042 -0.017 9.580 1.00 62.50 94 LYS A O 1
ATOM 773 N N . MET A 1 95 ? 8.170 1.644 8.564 1.00 64.81 95 MET A N 1
ATOM 774 C CA . MET A 1 95 ? 7.969 1.120 7.220 1.00 64.81 95 MET A CA 1
ATOM 775 C C . MET A 1 95 ? 8.728 -0.198 7.095 1.00 64.81 95 MET A C 1
ATOM 777 O O . MET A 1 95 ? 9.907 -0.251 7.447 1.00 64.81 95 MET A O 1
ATOM 781 N N . LEU A 1 96 ? 8.060 -1.228 6.579 1.00 60.34 96 LEU A N 1
ATOM 782 C CA . LEU A 1 96 ? 8.699 -2.497 6.257 1.00 60.34 96 LEU A CA 1
ATOM 783 C C . LEU A 1 96 ? 9.889 -2.229 5.324 1.00 60.34 96 LEU A C 1
ATOM 785 O O . LEU A 1 96 ? 9.755 -1.460 4.369 1.00 60.34 96 LEU A O 1
ATOM 789 N N . GLU A 1 97 ? 11.043 -2.837 5.598 1.00 61.94 97 GLU A N 1
ATOM 790 C CA . GLU A 1 97 ? 12.283 -2.617 4.836 1.00 61.94 97 GLU A CA 1
ATOM 791 C C . GLU A 1 97 ? 12.042 -2.790 3.327 1.00 61.94 97 GLU A C 1
ATOM 793 O O . GLU A 1 97 ? 12.444 -1.959 2.522 1.00 61.94 97 GLU A O 1
ATOM 798 N N . GLU A 1 98 ? 11.273 -3.810 2.948 1.00 61.59 98 GLU A N 1
ATOM 799 C CA . GLU A 1 98 ? 10.905 -4.127 1.564 1.00 61.59 98 GLU A CA 1
ATOM 800 C C . GLU A 1 98 ? 10.103 -3.011 0.880 1.00 61.59 98 GLU A C 1
ATOM 802 O O . GLU A 1 98 ? 10.263 -2.765 -0.312 1.00 61.59 98 GLU A O 1
ATOM 807 N N . TRP A 1 99 ? 9.282 -2.276 1.634 1.00 63.00 99 TRP A N 1
ATOM 808 C CA . TRP A 1 99 ? 8.477 -1.166 1.115 1.00 63.00 99 TRP A CA 1
ATOM 809 C C . TRP A 1 99 ? 9.296 0.121 0.967 1.00 63.00 99 TRP A C 1
ATOM 811 O O . TRP A 1 99 ? 8.879 1.040 0.259 1.00 63.00 99 TRP A O 1
ATOM 821 N N . ARG A 1 100 ? 10.484 0.186 1.587 1.00 63.72 100 ARG A N 1
ATOM 822 C CA . ARG A 1 100 ? 11.464 1.255 1.338 1.00 63.72 100 ARG A CA 1
ATOM 823 C C . ARG A 1 100 ? 12.134 1.098 -0.029 1.00 63.72 100 ARG A C 1
ATOM 825 O O . ARG A 1 100 ? 12.601 2.087 -0.598 1.00 63.72 100 ARG A O 1
ATOM 832 N N . TRP A 1 101 ? 12.133 -0.112 -0.588 1.00 51.69 101 TRP A N 1
ATOM 833 C CA . TRP A 1 101 ? 12.724 -0.428 -1.884 1.00 51.69 101 TRP A CA 1
ATOM 834 C C . TRP A 1 101 ? 11.647 -0.528 -2.967 1.00 51.69 101 TRP A C 1
ATOM 836 O O . TRP A 1 101 ? 11.100 -1.584 -3.260 1.00 51.69 101 TRP A O 1
ATOM 846 N N . GLY A 1 102 ? 11.346 0.596 -3.618 1.00 55.22 102 GLY A N 1
ATOM 847 C CA . GLY A 1 102 ? 10.470 0.587 -4.790 1.00 55.22 102 GLY A CA 1
ATOM 848 C C . GLY A 1 102 ? 11.160 -0.033 -6.011 1.00 55.22 102 GLY A C 1
ATOM 849 O O . GLY A 1 102 ? 12.168 0.496 -6.486 1.00 55.22 102 GLY A O 1
ATOM 850 N N . ALA A 1 103 ? 10.590 -1.099 -6.577 1.00 56.44 103 ALA A N 1
ATOM 851 C CA . ALA A 1 103 ? 11.027 -1.643 -7.860 1.00 56.44 103 ALA A CA 1
ATOM 852 C C . ALA A 1 103 ? 10.591 -0.713 -9.007 1.00 56.44 103 ALA A C 1
ATOM 854 O O . ALA A 1 103 ? 9.417 -0.627 -9.367 1.00 56.44 103 ALA A O 1
ATOM 855 N N . MET A 1 104 ? 11.540 0.015 -9.603 1.00 53.59 104 MET A N 1
ATOM 856 C CA . MET A 1 104 ? 11.271 0.798 -10.810 1.00 53.59 104 MET A CA 1
ATOM 857 C C . MET A 1 104 ? 11.177 -0.147 -12.011 1.00 53.59 104 MET A C 1
ATOM 859 O O . MET A 1 104 ? 12.198 -0.528 -12.586 1.00 53.59 104 MET A O 1
ATOM 863 N N . VAL A 1 105 ? 9.956 -0.493 -12.417 1.00 57.22 105 VAL A N 1
ATOM 864 C CA . VAL A 1 105 ? 9.719 -1.242 -13.655 1.00 57.22 105 VAL A CA 1
ATOM 865 C C . VAL A 1 105 ? 9.536 -0.256 -14.813 1.00 57.22 105 VAL A C 1
ATOM 867 O O . VAL A 1 105 ? 8.550 0.484 -14.832 1.00 57.22 105 VAL A O 1
ATOM 870 N N . PRO A 1 106 ? 10.473 -0.189 -15.780 1.00 52.94 106 PRO A N 1
ATOM 871 C CA . PRO A 1 106 ? 10.295 0.641 -16.961 1.00 52.94 106 PRO A CA 1
ATOM 872 C C . PRO A 1 106 ? 9.182 0.048 -17.833 1.00 52.94 106 PRO A C 1
ATOM 874 O O . PRO A 1 106 ? 9.393 -0.924 -18.552 1.00 52.94 106 PRO A O 1
ATOM 877 N N . LEU A 1 107 ? 7.992 0.644 -17.770 1.00 57.69 107 LEU A N 1
ATOM 878 C CA . LEU A 1 107 ? 6.897 0.347 -18.689 1.00 57.69 107 LEU A CA 1
ATOM 879 C C . LEU A 1 107 ? 7.103 1.152 -19.974 1.00 57.69 107 LEU A C 1
ATOM 881 O O . LEU A 1 107 ? 6.924 2.372 -19.998 1.00 57.69 107 LEU A O 1
ATOM 885 N N . TYR A 1 108 ? 7.510 0.465 -21.041 1.00 60.91 108 TYR A N 1
ATOM 886 C CA . TYR A 1 108 ? 7.563 1.057 -22.371 1.00 60.91 108 TYR A CA 1
ATOM 887 C C . TYR A 1 108 ? 6.133 1.331 -22.852 1.00 60.91 108 TYR A C 1
ATOM 889 O O . TYR A 1 108 ? 5.303 0.428 -22.927 1.00 60.91 108 TYR A O 1
ATOM 897 N N . LYS A 1 109 ? 5.826 2.598 -23.136 1.00 52.00 109 LYS A N 1
ATOM 898 C CA . LYS A 1 109 ? 4.544 3.010 -23.707 1.00 52.00 109 LYS A CA 1
ATOM 899 C C . LYS A 1 109 ? 4.738 3.072 -25.218 1.00 52.00 109 LYS A C 1
ATOM 901 O O . LYS A 1 109 ? 5.510 3.915 -25.665 1.00 52.00 109 LYS A O 1
ATOM 906 N N . ASN A 1 110 ? 4.054 2.212 -25.976 1.00 53.69 110 ASN A N 1
ATOM 907 C CA . ASN A 1 110 ? 4.064 2.206 -27.447 1.00 53.69 110 ASN A CA 1
ATOM 908 C C . ASN A 1 110 ? 3.446 3.506 -27.994 1.00 53.69 110 ASN A C 1
ATOM 910 O O . ASN A 1 110 ? 2.294 3.544 -28.418 1.00 53.69 110 ASN A O 1
ATOM 914 N N . LYS A 1 111 ? 4.182 4.614 -27.914 1.00 48.34 111 LYS A N 1
ATOM 915 C CA . LYS A 1 111 ? 3.844 5.874 -28.567 1.00 48.34 111 LYS A CA 1
ATOM 916 C C . LYS A 1 111 ? 4.776 6.043 -29.757 1.00 48.34 111 LYS A C 1
ATOM 918 O O . LYS A 1 111 ? 5.940 6.379 -29.574 1.00 48.34 111 LYS A O 1
ATOM 923 N N . GLY A 1 112 ? 4.208 5.854 -30.944 1.00 53.50 112 GLY A N 1
ATOM 924 C CA . GLY A 1 112 ? 4.855 6.138 -32.218 1.00 53.50 112 GLY A CA 1
ATOM 925 C C . GLY A 1 112 ? 5.595 4.938 -32.786 1.00 53.50 112 GLY A C 1
ATOM 926 O O . GLY A 1 112 ? 6.821 4.899 -32.751 1.00 53.50 112 GLY A O 1
ATOM 927 N N . ASP A 1 113 ? 4.851 4.006 -33.379 1.00 50.38 113 ASP A N 1
ATOM 928 C CA . ASP A 1 113 ? 5.418 3.220 -34.469 1.00 50.38 113 ASP A CA 1
ATOM 929 C C . ASP A 1 113 ? 5.707 4.194 -35.614 1.00 50.38 113 ASP A C 1
ATOM 931 O O . ASP A 1 113 ? 4.798 4.706 -36.273 1.0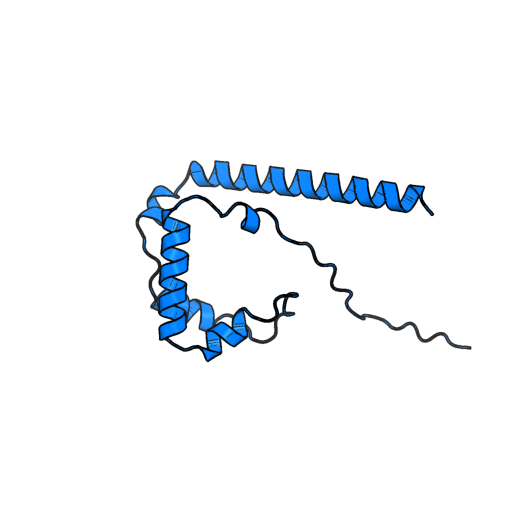0 50.38 113 ASP A O 1
ATOM 935 N N . ILE A 1 114 ? 6.984 4.498 -35.828 1.00 54.25 114 ILE A N 1
ATOM 936 C CA . ILE A 1 114 ? 7.417 5.135 -37.066 1.00 54.25 114 ILE A CA 1
ATOM 937 C C . ILE A 1 114 ? 7.265 4.058 -38.135 1.00 54.25 114 ILE A C 1
ATOM 939 O O . ILE A 1 114 ? 8.076 3.133 -38.214 1.00 54.25 114 ILE A O 1
ATOM 943 N N . LYS A 1 115 ? 6.201 4.157 -38.940 1.00 56.28 115 LYS A N 1
ATOM 944 C CA . LYS A 1 115 ? 6.099 3.409 -40.194 1.00 56.28 115 LYS A CA 1
ATOM 945 C C . LYS A 1 115 ? 7.369 3.709 -40.993 1.00 56.28 115 LYS A C 1
ATOM 947 O O . LYS A 1 115 ? 7.571 4.844 -41.418 1.00 56.28 115 LYS A O 1
ATOM 952 N N . LYS A 1 116 ? 8.236 2.711 -41.169 1.00 52.00 116 LYS A N 1
ATOM 953 C CA . LYS A 1 116 ? 9.280 2.771 -42.193 1.00 52.00 116 LYS A CA 1
ATOM 954 C C . LYS A 1 116 ? 8.560 2.791 -43.542 1.00 52.00 116 LYS A C 1
ATOM 956 O O . LYS A 1 116 ? 7.979 1.782 -43.929 1.00 52.00 116 LYS A O 1
ATOM 961 N N . LEU A 1 117 ? 8.534 3.951 -44.194 1.00 43.56 117 LEU A N 1
ATOM 962 C CA . LEU A 1 117 ? 8.242 4.039 -45.622 1.00 43.56 117 LEU A CA 1
ATOM 963 C C . LEU A 1 117 ? 9.421 3.400 -46.371 1.00 43.56 117 LEU A C 1
ATOM 965 O O . LEU A 1 117 ? 10.575 3.680 -46.034 1.00 43.56 117 LEU A O 1
ATOM 969 N N . GLN A 1 118 ? 9.091 2.480 -47.282 1.00 43.72 118 GLN A N 1
ATOM 970 C CA . GLN A 1 118 ? 10.000 1.916 -48.284 1.00 43.72 118 GLN A CA 1
ATOM 971 C C . GLN A 1 118 ? 10.471 2.988 -49.262 1.00 43.72 118 GLN A C 1
ATOM 973 O O . GLN A 1 118 ? 9.693 3.941 -49.497 1.00 43.72 118 GLN A O 1
#